Protein AF-A0A953L140-F1 (afdb_monomer_lite)

Structure (mmCIF, N/CA/C/O backbone):
data_AF-A0A953L140-F1
#
_entry.id   AF-A0A953L140-F1
#
loop_
_atom_site.group_PDB
_atom_site.id
_atom_site.type_symbol
_atom_site.label_atom_id
_atom_site.label_alt_id
_atom_site.label_comp_id
_atom_site.label_asym_id
_atom_site.label_entity_id
_atom_site.label_seq_id
_atom_site.pdbx_PDB_ins_code
_atom_site.Cartn_x
_atom_site.Cartn_y
_atom_site.Cartn_z
_atom_site.occupancy
_atom_site.B_iso_or_equiv
_atom_site.auth_seq_id
_atom_site.auth_comp_id
_atom_site.auth_asym_id
_atom_site.auth_atom_id
_atom_site.pdbx_PDB_model_num
ATOM 1 N N . MET A 1 1 ? -15.921 2.276 5.791 1.00 77.50 1 MET A N 1
ATOM 2 C CA . MET A 1 1 ? -14.564 2.523 6.352 1.00 77.50 1 MET A CA 1
ATOM 3 C C . MET A 1 1 ? -13.766 1.238 6.528 1.00 77.50 1 MET A C 1
ATOM 5 O O . MET A 1 1 ? -12.644 1.192 6.045 1.00 77.50 1 MET A O 1
ATOM 9 N N . LYS A 1 2 ? -14.317 0.187 7.161 1.00 86.44 2 LYS A N 1
ATOM 10 C CA . LYS A 1 2 ? -13.644 -1.127 7.224 1.00 86.44 2 LYS A CA 1
ATOM 11 C C . LYS A 1 2 ? -13.364 -1.716 5.836 1.00 86.44 2 LYS A C 1
ATOM 13 O O . LYS A 1 2 ? -12.304 -2.289 5.644 1.00 86.44 2 LYS A O 1
ATOM 18 N N . ASP A 1 3 ? -14.245 -1.505 4.862 1.00 90.31 3 ASP A N 1
ATOM 19 C CA . ASP A 1 3 ? -14.060 -2.026 3.496 1.00 90.31 3 ASP A CA 1
ATOM 20 C C . ASP A 1 3 ? -12.838 -1.418 2.800 1.00 90.31 3 ASP A C 1
ATOM 22 O O . ASP A 1 3 ? -12.041 -2.137 2.209 1.00 90.31 3 ASP A O 1
ATOM 26 N N . ILE A 1 4 ? -12.639 -0.105 2.952 1.00 91.50 4 ILE A N 1
ATOM 27 C CA . ILE A 1 4 ? -11.462 0.597 2.421 1.00 91.50 4 ILE A CA 1
ATOM 28 C C . ILE A 1 4 ? -10.190 0.093 3.114 1.00 91.50 4 ILE A C 1
ATOM 30 O O . ILE A 1 4 ? -9.198 -0.154 2.446 1.00 91.50 4 ILE A O 1
ATOM 34 N N . TYR A 1 5 ? -10.222 -0.141 4.430 1.00 92.31 5 TYR A N 1
ATOM 35 C CA . TYR A 1 5 ? -9.083 -0.724 5.148 1.00 92.31 5 TYR A CA 1
ATOM 36 C C . TYR A 1 5 ? -8.683 -2.102 4.598 1.00 92.31 5 TYR A C 1
ATOM 38 O O . TYR A 1 5 ? -7.502 -2.354 4.359 1.00 92.31 5 TYR A O 1
ATOM 46 N N . TRP A 1 6 ? -9.656 -2.984 4.351 1.00 93.88 6 TRP A N 1
ATOM 47 C CA . TRP A 1 6 ? -9.384 -4.293 3.749 1.00 93.88 6 TRP A CA 1
ATOM 48 C C . TRP A 1 6 ? -8.903 -4.182 2.301 1.00 93.88 6 TRP A C 1
ATOM 50 O O . TRP A 1 6 ? -8.025 -4.945 1.902 1.00 93.88 6 TRP A O 1
ATOM 60 N N . ALA A 1 7 ? -9.426 -3.222 1.535 1.00 95.06 7 ALA A N 1
ATOM 61 C CA . ALA A 1 7 ? -8.951 -2.939 0.186 1.00 95.06 7 ALA A CA 1
ATOM 62 C C . ALA A 1 7 ? -7.481 -2.487 0.189 1.00 95.06 7 ALA A C 1
ATOM 64 O O . ALA A 1 7 ? -6.680 -3.050 -0.548 1.00 95.06 7 ALA A O 1
ATOM 65 N N . GLU A 1 8 ? -7.095 -1.560 1.069 1.00 92.00 8 GLU A N 1
ATOM 66 C CA . GLU A 1 8 ? -5.704 -1.099 1.219 1.00 92.00 8 GLU A CA 1
ATOM 67 C C . GLU A 1 8 ? -4.766 -2.253 1.614 1.00 92.00 8 GLU A C 1
ATOM 69 O O . GLU A 1 8 ? -3.685 -2.404 1.049 1.00 92.00 8 GLU A O 1
ATOM 74 N N . LYS A 1 9 ? -5.200 -3.148 2.513 1.00 91.56 9 LYS A N 1
ATOM 75 C CA . LYS A 1 9 ? -4.440 -4.363 2.861 1.00 91.56 9 LYS A CA 1
ATOM 76 C C . LYS A 1 9 ? -4.298 -5.349 1.697 1.00 91.56 9 LYS A C 1
ATOM 78 O O . LYS A 1 9 ? -3.248 -5.982 1.542 1.00 91.56 9 LYS A O 1
ATOM 83 N N . ALA A 1 10 ? -5.328 -5.482 0.866 1.00 94.56 10 ALA A N 1
ATOM 84 C CA . ALA A 1 10 ? -5.257 -6.292 -0.346 1.00 94.56 10 ALA A CA 1
ATOM 85 C C . ALA A 1 10 ? -4.301 -5.670 -1.380 1.00 94.56 10 ALA A C 1
ATOM 87 O O . ALA A 1 10 ? -3.496 -6.392 -1.970 1.00 94.56 10 ALA A O 1
ATOM 88 N N . ILE A 1 11 ? -4.334 -4.343 -1.541 1.00 93.62 11 ILE A N 1
ATOM 89 C CA . ILE A 1 11 ? -3.421 -3.587 -2.408 1.00 93.62 11 ILE A CA 1
ATOM 90 C C . ILE A 1 11 ? -1.975 -3.745 -1.930 1.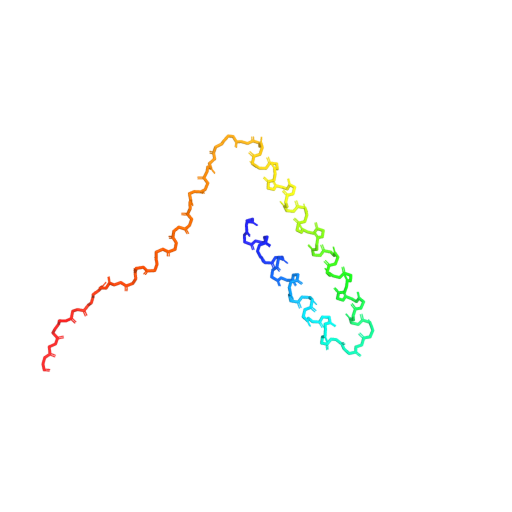00 93.62 11 ILE A C 1
ATOM 92 O O . ILE A 1 11 ? -1.117 -4.062 -2.743 1.00 93.62 11 ILE A O 1
ATOM 96 N N . GLU A 1 12 ? -1.704 -3.638 -0.625 1.00 94.56 12 GLU A N 1
ATOM 97 C CA . GLU A 1 12 ? -0.370 -3.868 -0.043 1.00 94.56 12 GLU A CA 1
ATOM 98 C C . GLU A 1 12 ? 0.197 -5.241 -0.458 1.00 94.56 12 GLU A C 1
ATOM 100 O O . GLU A 1 12 ? 1.348 -5.369 -0.875 1.00 94.56 12 GLU A O 1
ATOM 105 N N . THR A 1 13 ? -0.642 -6.280 -0.417 1.00 92.88 13 THR A N 1
ATOM 106 C CA . THR A 1 13 ? -0.255 -7.641 -0.822 1.00 92.88 13 THR A CA 1
ATOM 107 C C . THR A 1 13 ? -0.029 -7.750 -2.333 1.00 92.88 13 THR A C 1
ATOM 109 O O . THR A 1 13 ? 0.882 -8.451 -2.778 1.00 92.88 13 THR A O 1
ATOM 112 N N . LEU A 1 14 ? -0.855 -7.074 -3.133 1.00 95.44 14 LEU A N 1
ATOM 113 C CA . LEU A 1 14 ? -0.733 -7.053 -4.589 1.00 95.44 14 LEU A CA 1
ATOM 114 C C . LEU A 1 14 ? 0.530 -6.309 -5.042 1.00 95.44 14 LEU A C 1
ATOM 116 O O . LEU A 1 14 ? 1.223 -6.794 -5.930 1.00 95.44 14 LEU A O 1
ATOM 120 N N . LEU A 1 15 ? 0.868 -5.184 -4.406 1.00 93.31 15 LEU A N 1
ATOM 121 C CA . LEU A 1 15 ? 2.078 -4.412 -4.701 1.00 93.31 15 LEU A CA 1
ATOM 122 C C . LEU A 1 15 ? 3.341 -5.232 -4.438 1.00 93.31 15 LEU A C 1
ATOM 124 O O . LEU A 1 15 ? 4.221 -5.264 -5.292 1.00 93.31 15 LEU A O 1
ATOM 128 N N . LYS A 1 16 ? 3.386 -5.986 -3.332 1.00 91.62 16 LYS A N 1
ATOM 129 C CA . LYS A 1 16 ? 4.487 -6.920 -3.039 1.00 91.62 16 LYS A CA 1
ATOM 130 C C . LYS A 1 16 ? 4.656 -7.968 -4.140 1.00 91.62 16 LYS A C 1
ATOM 132 O O . LYS A 1 16 ? 5.769 -8.191 -4.607 1.00 91.62 16 LYS A O 1
ATOM 137 N N . LYS A 1 17 ? 3.555 -8.569 -4.610 1.00 93.12 17 LYS A N 1
ATOM 138 C CA . LYS A 1 17 ? 3.584 -9.523 -5.735 1.00 93.12 17 LYS A CA 1
ATOM 139 C C . LYS A 1 17 ? 4.037 -8.860 -7.037 1.00 93.12 17 LYS A C 1
ATOM 141 O O . LYS A 1 17 ? 4.884 -9.405 -7.736 1.00 93.12 17 LYS A O 1
ATOM 146 N N . ASN A 1 18 ? 3.530 -7.671 -7.344 1.00 90.44 18 ASN A N 1
ATOM 147 C CA . ASN A 1 18 ? 3.899 -6.951 -8.560 1.00 90.44 18 ASN A CA 1
ATOM 148 C C . ASN A 1 18 ? 5.370 -6.525 -8.546 1.00 90.44 18 ASN A C 1
ATOM 150 O O . ASN A 1 18 ? 6.025 -6.612 -9.577 1.00 90.44 18 ASN A O 1
ATOM 154 N N . LYS A 1 19 ? 5.921 -6.159 -7.382 1.00 90.31 19 LYS A N 1
ATOM 155 C CA . LYS A 1 19 ? 7.345 -5.838 -7.228 1.00 90.31 19 LYS A CA 1
ATOM 156 C C . LYS A 1 19 ? 8.234 -7.037 -7.560 1.00 90.31 19 LYS A C 1
ATOM 158 O O . LYS A 1 19 ? 9.253 -6.868 -8.214 1.00 90.31 19 LYS A O 1
ATOM 163 N N . THR A 1 20 ? 7.825 -8.251 -7.178 1.00 88.94 20 THR A N 1
ATOM 164 C CA . THR A 1 20 ? 8.574 -9.481 -7.513 1.00 88.94 20 THR A CA 1
ATOM 165 C C . THR A 1 20 ? 8.524 -9.862 -8.995 1.00 88.94 20 THR A C 1
ATOM 167 O O . THR A 1 20 ? 9.374 -10.622 -9.447 1.00 88.94 20 THR A O 1
ATOM 170 N N . LEU A 1 21 ? 7.541 -9.354 -9.745 1.00 92.62 21 LEU A N 1
ATOM 171 C CA . LEU A 1 21 ? 7.358 -9.624 -11.177 1.00 92.62 21 LEU A CA 1
ATOM 172 C C . LEU A 1 21 ? 7.854 -8.478 -12.072 1.00 92.62 21 LEU A C 1
ATOM 174 O O . LEU A 1 21 ? 7.875 -8.618 -13.292 1.00 92.62 21 LEU A O 1
ATOM 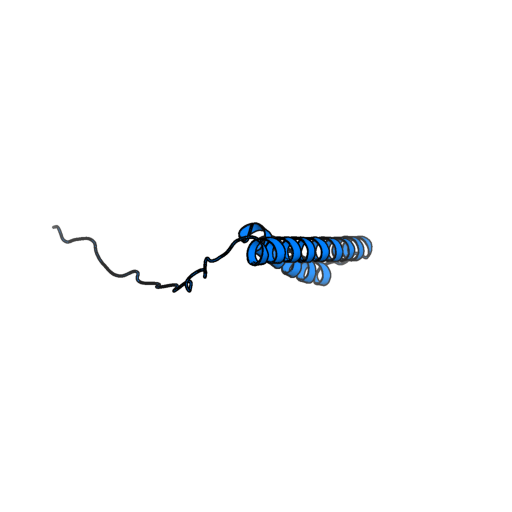178 N N . ALA A 1 22 ? 8.211 -7.333 -11.492 1.00 92.56 22 ALA A N 1
ATOM 179 C CA . ALA A 1 22 ? 8.694 -6.186 -12.242 1.00 92.56 22 ALA A CA 1
ATOM 180 C C . ALA A 1 22 ? 10.110 -6.458 -12.773 1.00 92.56 22 ALA A C 1
ATOM 182 O O . ALA A 1 22 ? 10.994 -6.883 -12.034 1.00 92.56 22 ALA A O 1
ATOM 183 N N . HIS A 1 23 ? 10.318 -6.204 -14.066 1.00 90.38 23 HIS A N 1
ATOM 184 C CA . HIS A 1 23 ? 11.597 -6.428 -14.753 1.00 90.38 23 HIS A CA 1
ATOM 185 C C . HIS A 1 23 ? 12.364 -5.132 -15.062 1.00 90.38 23 HIS A C 1
ATOM 187 O O . HIS A 1 23 ? 13.446 -5.190 -15.639 1.00 90.38 23 HIS A O 1
ATOM 193 N N . THR A 1 24 ? 11.816 -3.968 -14.700 1.00 94.69 24 THR A N 1
ATOM 194 C CA . THR A 1 24 ? 12.434 -2.655 -14.925 1.00 94.69 24 THR A CA 1
ATOM 195 C C . THR A 1 24 ? 12.599 -1.904 -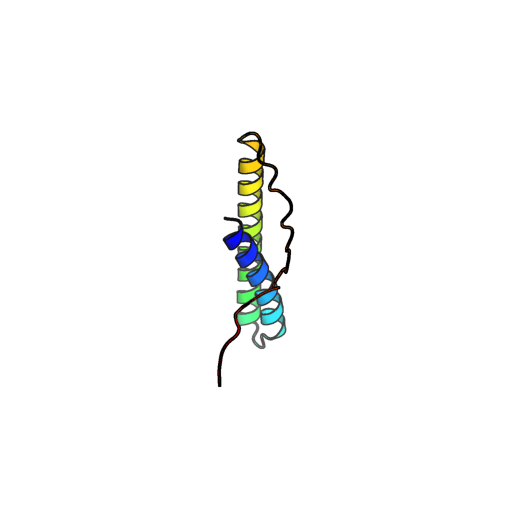13.608 1.00 94.69 24 THR A C 1
ATOM 197 O O . THR A 1 24 ? 11.690 -1.895 -12.777 1.00 94.69 24 THR A O 1
ATOM 200 N N . GLU A 1 25 ? 13.750 -1.252 -13.429 1.00 91.44 25 GLU A N 1
ATOM 201 C CA . GLU A 1 25 ? 14.084 -0.517 -12.199 1.00 91.44 25 GLU A CA 1
ATOM 202 C C . GLU A 1 25 ? 13.086 0.616 -11.919 1.00 91.44 25 GLU A C 1
ATOM 204 O O . GLU A 1 25 ? 12.563 0.714 -10.814 1.00 91.44 25 GLU A O 1
ATOM 209 N N . GLU A 1 26 ? 12.701 1.387 -12.942 1.00 93.12 26 GLU A N 1
ATOM 210 C CA . GLU A 1 26 ? 11.705 2.463 -12.812 1.00 93.12 26 GLU A CA 1
ATOM 211 C C . GLU A 1 26 ? 10.350 1.954 -12.286 1.00 93.12 26 GLU A C 1
ATOM 213 O O . GLU A 1 26 ? 9.706 2.599 -11.456 1.00 93.12 26 GLU A O 1
ATOM 218 N N . LEU A 1 27 ? 9.917 0.767 -12.730 1.00 93.50 27 LEU A N 1
ATOM 219 C CA . LEU A 1 27 ? 8.669 0.165 -12.264 1.00 93.50 27 LEU A CA 1
ATOM 22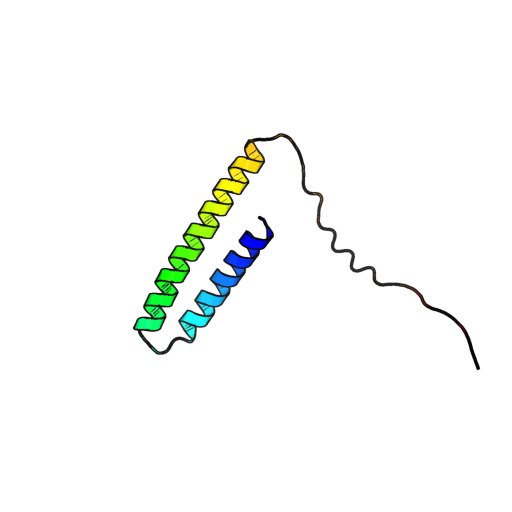0 C C . LEU A 1 27 ? 8.799 -0.343 -10.825 1.00 93.50 27 LEU A C 1
ATOM 222 O O . LEU A 1 27 ? 7.853 -0.212 -10.049 1.00 93.50 27 LEU A O 1
ATOM 226 N N . MET A 1 28 ? 9.950 -0.910 -10.459 1.00 92.88 28 MET A N 1
ATOM 227 C CA . MET A 1 28 ? 10.218 -1.349 -9.088 1.00 92.88 28 MET A CA 1
ATOM 228 C C . MET A 1 28 ? 10.191 -0.171 -8.110 1.00 92.88 28 MET A C 1
ATOM 230 O O . MET A 1 28 ? 9.512 -0.261 -7.085 1.00 92.88 28 MET A O 1
ATOM 234 N N . ASP A 1 29 ? 10.842 0.938 -8.462 1.00 94.00 29 ASP A N 1
ATOM 235 C CA . ASP A 1 29 ? 10.875 2.162 -7.658 1.00 94.00 29 ASP A CA 1
ATOM 236 C C . ASP A 1 29 ? 9.483 2.793 -7.532 1.00 94.00 29 ASP A C 1
ATOM 238 O O . ASP A 1 29 ? 9.058 3.184 -6.439 1.00 94.00 29 ASP A O 1
ATOM 242 N N . ALA A 1 30 ? 8.720 2.841 -8.630 1.00 95.19 30 ALA A N 1
ATOM 243 C CA . ALA A 1 30 ? 7.344 3.330 -8.615 1.00 95.19 30 ALA A CA 1
ATOM 244 C C . ALA A 1 30 ? 6.443 2.478 -7.702 1.00 95.19 30 ALA A C 1
ATOM 246 O O . ALA A 1 30 ? 5.650 3.023 -6.925 1.00 95.19 30 ALA A O 1
ATOM 247 N N . LEU A 1 31 ? 6.584 1.149 -7.758 1.00 94.75 31 LEU A N 1
ATOM 248 C CA . LEU A 1 31 ? 5.844 0.217 -6.905 1.00 94.75 31 LEU A CA 1
ATOM 249 C C . LEU A 1 31 ? 6.242 0.350 -5.433 1.00 94.75 31 LEU A C 1
ATOM 251 O O . LEU A 1 31 ? 5.361 0.334 -4.576 1.00 94.75 31 LEU A O 1
ATOM 255 N N . GLU A 1 32 ? 7.527 0.528 -5.131 1.00 93.38 32 GLU A N 1
ATOM 256 C CA . GLU A 1 32 ? 8.019 0.738 -3.766 1.00 93.38 32 GLU A CA 1
ATOM 257 C C . GLU A 1 32 ? 7.524 2.060 -3.171 1.00 93.38 32 GLU A C 1
ATOM 259 O O . GLU A 1 32 ? 7.021 2.101 -2.044 1.00 93.38 32 GLU A O 1
ATOM 264 N N . ASN A 1 33 ? 7.572 3.142 -3.947 1.00 95.50 33 ASN A N 1
ATOM 265 C CA . ASN A 1 33 ? 7.018 4.420 -3.521 1.00 95.50 33 ASN A CA 1
ATOM 266 C C . ASN A 1 33 ? 5.503 4.313 -3.259 1.00 95.50 33 ASN A C 1
ATOM 268 O O . ASN A 1 33 ? 4.999 4.822 -2.253 1.00 95.50 33 ASN A O 1
ATOM 272 N N . HIS A 1 34 ? 4.768 3.609 -4.122 1.00 94.88 34 HIS A N 1
ATOM 273 C CA . HIS A 1 34 ? 3.333 3.396 -3.944 1.00 94.88 34 HIS A CA 1
ATOM 274 C C . HIS A 1 34 ? 3.009 2.468 -2.757 1.00 94.88 34 HIS A C 1
ATOM 276 O O . HIS A 1 34 ? 2.035 2.699 -2.033 1.00 94.88 34 HIS A O 1
ATOM 282 N N . GLU A 1 35 ? 3.840 1.457 -2.489 1.00 94.62 35 GLU A N 1
ATOM 283 C CA . GLU A 1 35 ? 3.753 0.614 -1.290 1.00 94.62 35 GLU A CA 1
ATOM 284 C C . GLU A 1 35 ? 3.880 1.465 -0.018 1.00 94.62 35 GLU A C 1
ATOM 286 O O . GLU A 1 35 ? 3.043 1.369 0.886 1.00 94.62 35 GLU A O 1
ATOM 291 N N . LEU A 1 36 ? 4.853 2.382 0.023 1.00 95.38 36 LEU A N 1
ATOM 292 C CA . LEU A 1 36 ? 5.035 3.299 1.149 1.00 95.38 36 LEU A CA 1
ATOM 293 C C . LEU A 1 36 ? 3.826 4.231 1.345 1.00 95.38 36 LEU A C 1
ATOM 295 O O . LEU A 1 36 ? 3.428 4.508 2.482 1.00 95.38 36 LEU A O 1
ATOM 299 N N . GLN A 1 37 ? 3.227 4.723 0.257 1.00 95.62 37 GLN A N 1
ATOM 300 C CA . GLN A 1 37 ? 2.005 5.536 0.318 1.00 95.62 37 GLN A CA 1
ATOM 301 C C . GLN A 1 37 ? 0.816 4.737 0.868 1.00 95.62 37 GLN A C 1
ATOM 303 O O . GLN A 1 37 ? 0.147 5.197 1.796 1.00 95.62 37 GLN A O 1
ATOM 308 N N . THR A 1 38 ? 0.617 3.516 0.371 1.00 95.50 38 THR A N 1
ATOM 309 C CA . THR A 1 38 ? -0.425 2.579 0.829 1.00 95.50 38 THR A CA 1
ATOM 310 C C . THR A 1 38 ? -0.279 2.305 2.330 1.00 95.50 38 THR A C 1
ATOM 312 O O . THR A 1 38 ? -1.235 2.425 3.097 1.00 95.50 38 THR A O 1
ATOM 315 N N . HIS A 1 39 ? 0.946 2.060 2.807 1.00 94.19 39 HIS A N 1
ATOM 316 C CA . HIS A 1 39 ? 1.213 1.865 4.233 1.00 94.19 39 HIS A CA 1
ATOM 317 C C . HIS A 1 39 ? 0.833 3.096 5.077 1.00 94.19 39 HIS A C 1
ATOM 319 O O . HIS A 1 39 ? 0.205 2.976 6.133 1.00 94.19 39 HIS A O 1
ATOM 325 N N . LYS A 1 40 ? 1.136 4.311 4.598 1.00 95.62 40 LYS A N 1
ATOM 326 C CA . LYS A 1 40 ? 0.705 5.555 5.263 1.00 95.62 40 LYS A CA 1
ATOM 327 C C . LYS A 1 40 ? -0.823 5.681 5.308 1.00 95.62 40 LYS A C 1
ATOM 329 O O . LYS A 1 40 ? -1.35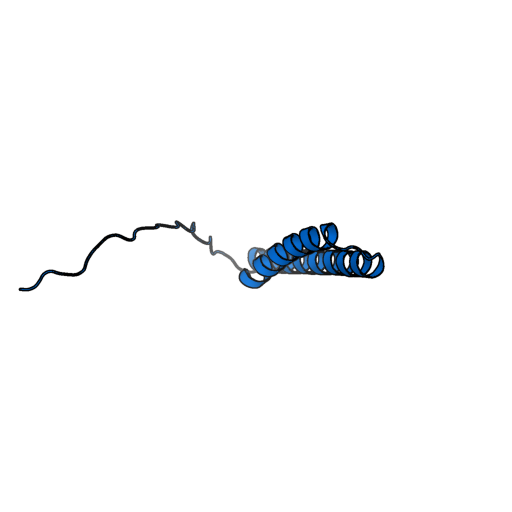4 6.163 6.313 1.00 95.62 40 LYS A O 1
ATOM 334 N N . HIS A 1 41 ? -1.536 5.250 4.266 1.00 94.06 41 HIS A N 1
ATOM 335 C CA . HIS A 1 41 ? -3.002 5.244 4.254 1.00 94.06 41 HIS A CA 1
ATOM 336 C C . HIS A 1 41 ? -3.575 4.297 5.307 1.00 94.06 41 HIS A C 1
ATOM 338 O O . HIS A 1 41 ? -4.454 4.711 6.066 1.00 94.06 41 HIS A O 1
ATOM 344 N N . VAL A 1 42 ? -3.027 3.084 5.421 1.00 92.94 42 VAL A N 1
ATOM 345 C CA . VAL A 1 42 ? -3.405 2.112 6.458 1.00 92.94 42 VAL A CA 1
ATOM 346 C C . VAL A 1 42 ? -3.215 2.706 7.857 1.00 92.94 42 VAL A C 1
ATOM 348 O O . VAL A 1 42 ? -4.166 2.737 8.636 1.00 92.94 42 VAL A O 1
ATOM 351 N N . LEU A 1 43 ? -2.045 3.287 8.150 1.00 93.00 43 LEU A N 1
ATOM 352 C CA . LEU A 1 43 ? -1.776 3.931 9.445 1.00 93.00 43 LEU A CA 1
ATOM 353 C C . LEU A 1 43 ? -2.741 5.090 9.746 1.00 93.00 43 LEU A C 1
ATOM 355 O O . LEU A 1 43 ? -3.147 5.305 10.891 1.00 93.00 43 LEU A O 1
ATOM 359 N N . ARG A 1 44 ? -3.119 5.873 8.729 1.00 93.19 44 ARG A N 1
ATOM 360 C CA . ARG A 1 44 ? -4.105 6.953 8.884 1.00 93.19 44 ARG A CA 1
ATOM 361 C C . ARG A 1 44 ? -5.484 6.392 9.228 1.00 93.19 44 ARG A C 1
ATOM 363 O O . ARG A 1 44 ? -6.152 6.946 10.100 1.00 93.19 44 ARG A O 1
ATOM 370 N N . LEU A 1 45 ? -5.898 5.309 8.572 1.00 91.56 45 LEU A N 1
ATOM 371 C CA . LEU A 1 45 ? -7.163 4.632 8.860 1.00 91.56 45 LEU A CA 1
ATOM 372 C C . LEU A 1 45 ? -7.171 4.055 10.278 1.00 91.56 45 LEU A C 1
ATOM 374 O O . LEU A 1 45 ? -8.146 4.249 10.997 1.00 91.56 45 LEU A O 1
ATOM 378 N N . GLU A 1 46 ? -6.075 3.444 10.725 1.00 90.31 46 GLU A N 1
ATOM 379 C CA . GLU A 1 46 ? -5.929 2.934 12.095 1.00 90.31 46 GLU A CA 1
ATOM 380 C C . GLU A 1 46 ? -6.076 4.040 13.142 1.00 90.31 46 GLU A C 1
ATOM 382 O O . GLU A 1 46 ? -6.828 3.883 14.103 1.00 90.31 46 GLU A O 1
ATOM 387 N N . LYS A 1 47 ? -5.460 5.208 12.920 1.00 91.25 47 LYS A N 1
ATOM 388 C CA . LYS A 1 47 ? -5.652 6.380 13.791 1.00 91.25 47 LYS A CA 1
ATOM 389 C C . LYS A 1 47 ? -7.111 6.846 13.833 1.00 91.25 47 LYS A C 1
ATOM 391 O O . LYS A 1 47 ? -7.585 7.268 14.886 1.00 91.25 47 LYS A O 1
ATOM 396 N N . ILE A 1 48 ? -7.825 6.797 12.706 1.00 89.69 48 ILE A N 1
ATOM 397 C CA . ILE A 1 48 ? -9.254 7.141 12.647 1.00 89.69 48 ILE A CA 1
ATOM 398 C C . ILE A 1 48 ? -10.081 6.105 13.420 1.00 89.69 48 ILE A C 1
ATOM 400 O O . ILE A 1 48 ? -10.961 6.491 14.185 1.00 89.69 48 ILE A O 1
ATOM 404 N N . PHE A 1 49 ? -9.780 4.810 13.286 1.00 86.88 49 PHE A N 1
ATOM 405 C CA . PHE A 1 49 ? -10.457 3.759 14.050 1.00 86.88 49 PHE A CA 1
ATOM 406 C C . PHE A 1 49 ? -10.234 3.900 15.554 1.00 86.88 49 PHE A C 1
ATOM 408 O O . PHE A 1 49 ? -11.211 3.880 16.293 1.00 86.88 49 PHE A O 1
ATOM 415 N N . GLN A 1 50 ? -9.002 4.160 15.995 1.00 86.94 50 GLN A N 1
ATOM 416 C CA . GLN A 1 50 ? -8.701 4.420 17.407 1.00 86.94 50 GLN A CA 1
ATOM 417 C C . GLN A 1 50 ? -9.510 5.607 17.946 1.00 86.94 50 GLN A C 1
ATOM 419 O O . GLN A 1 50 ? -10.100 5.525 19.018 1.00 86.94 50 GLN A O 1
ATOM 424 N N . LYS A 1 51 ? -9.608 6.710 17.192 1.00 86.81 51 LYS A N 1
ATOM 425 C CA . LYS A 1 51 ? -10.433 7.864 17.592 1.00 86.81 51 LYS A CA 1
ATOM 426 C C . LYS A 1 51 ? -11.925 7.532 17.664 1.00 86.81 51 LYS A C 1
ATOM 428 O O . LYS A 1 51 ? -12.602 8.026 18.558 1.00 86.81 51 LYS A O 1
ATOM 433 N N . ASN A 1 52 ? -12.426 6.701 16.752 1.00 77.25 52 ASN A N 1
ATOM 434 C CA . ASN A 1 52 ? -13.828 6.278 16.745 1.00 77.25 52 ASN A CA 1
ATOM 435 C C . ASN A 1 52 ? -14.152 5.318 17.902 1.00 77.25 52 ASN A C 1
ATOM 437 O O . ASN A 1 52 ? -15.235 5.395 18.469 1.00 77.25 52 ASN A O 1
ATOM 441 N N . GLU A 1 53 ? -13.221 4.438 18.272 1.00 67.69 53 GLU A N 1
ATOM 442 C CA . GLU A 1 53 ? -13.385 3.508 19.398 1.00 67.69 53 GLU A CA 1
ATOM 443 C C . GLU A 1 53 ? -13.260 4.216 20.754 1.00 67.69 53 GLU A C 1
ATOM 445 O O . GLU A 1 53 ? -13.977 3.882 21.696 1.00 67.69 53 GLU A O 1
ATOM 450 N N . ASN A 1 54 ? -12.412 5.243 20.837 1.00 61.31 54 ASN A N 1
ATOM 451 C CA . ASN A 1 54 ? -12.178 6.002 22.067 1.00 61.31 54 ASN A CA 1
ATOM 452 C C . ASN A 1 54 ? -13.177 7.161 22.263 1.00 61.31 54 ASN A C 1
ATOM 454 O O . ASN A 1 54 ? -13.266 7.712 23.357 1.00 61.31 54 ASN A O 1
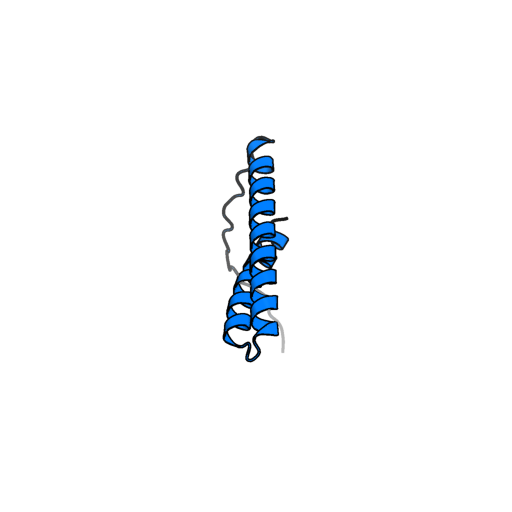ATOM 458 N N . GLY A 1 55 ? -13.889 7.570 21.206 1.00 59.28 55 GLY A N 1
ATOM 459 C CA . GLY A 1 55 ? -14.707 8.788 21.175 1.00 59.28 55 GLY A CA 1
ATOM 460 C C . GLY A 1 55 ? -16.194 8.607 21.486 1.00 59.28 55 GLY A C 1
ATOM 461 O O . GLY A 1 55 ? -16.864 9.585 21.802 1.00 59.28 55 GLY A O 1
ATOM 462 N N . THR A 1 56 ? -16.733 7.390 21.432 1.00 48.47 56 THR A N 1
ATOM 463 C CA . THR A 1 56 ? -18.148 7.136 21.743 1.00 48.47 56 THR A CA 1
ATOM 464 C C . THR A 1 56 ? -18.309 5.753 22.347 1.00 48.47 56 THR A C 1
ATOM 466 O O . THR A 1 56 ? -17.891 4.760 21.754 1.00 48.47 56 THR A O 1
ATOM 469 N N . GLY A 1 57 ? -18.919 5.696 23.532 1.00 49.59 57 GLY A N 1
ATOM 470 C CA . GLY A 1 57 ? -19.184 4.458 24.246 1.00 49.59 57 GLY A CA 1
ATOM 471 C C . GLY A 1 57 ? -19.853 3.391 23.377 1.00 49.59 57 GLY A C 1
ATOM 472 O O . GLY A 1 57 ? -20.786 3.665 22.632 1.00 49.59 57 GLY A O 1
ATOM 473 N N . GLY A 1 58 ? -19.366 2.162 23.539 1.00 50.78 58 GLY A N 1
ATOM 474 C CA . GLY A 1 58 ? -20.114 0.929 23.334 1.00 50.78 58 GLY A CA 1
ATOM 475 C C . GLY A 1 58 ? -20.713 0.703 21.948 1.00 50.78 58 GLY A C 1
ATOM 476 O O . GLY A 1 58 ? -21.862 1.039 21.701 1.00 50.78 58 GLY A O 1
ATOM 477 N N . GLN A 1 59 ? -20.026 -0.094 21.131 1.00 46.16 59 GLN A N 1
ATOM 478 C CA . GLN A 1 59 ? -20.675 -1.248 20.505 1.00 46.16 59 GLN A CA 1
ATOM 479 C C . GLN A 1 59 ? -19.630 -2.316 20.172 1.00 46.16 59 GLN A C 1
ATOM 481 O O . GLN A 1 59 ? -18.908 -2.255 19.180 1.00 46.16 59 GLN A O 1
ATOM 486 N N . LYS A 1 60 ? -19.571 -3.330 21.041 1.00 41.66 60 LYS A N 1
ATOM 487 C CA . LYS A 1 60 ? -18.920 -4.616 20.789 1.00 41.66 60 LYS A CA 1
ATOM 488 C C . LYS A 1 60 ? -19.520 -5.195 19.508 1.00 41.66 60 LYS A C 1
ATOM 490 O O . LYS A 1 60 ? -20.646 -5.693 19.534 1.00 41.66 60 LYS A O 1
ATOM 495 N N . VAL A 1 61 ? -18.791 -5.124 18.394 1.00 47.34 61 VAL A N 1
ATOM 496 C CA . VAL A 1 61 ? -19.192 -5.819 17.166 1.00 47.34 61 VAL A CA 1
ATOM 497 C C . VAL A 1 61 ? -19.153 -7.307 17.485 1.00 47.34 61 VAL A C 1
ATOM 499 O O . VAL A 1 61 ? -18.091 -7.892 17.701 1.00 47.34 61 VAL A O 1
ATOM 502 N N . ARG A 1 62 ? -20.347 -7.885 17.624 1.00 39.19 62 ARG A N 1
ATOM 503 C CA . ARG A 1 62 ? -20.555 -9.305 17.877 1.00 39.19 62 ARG A CA 1
ATOM 504 C C . ARG A 1 62 ? -19.850 -10.108 16.788 1.00 39.19 62 ARG A C 1
ATOM 506 O O . ARG A 1 62 ? -19.849 -9.729 15.618 1.00 39.19 62 ARG A O 1
ATOM 513 N N . SER A 1 63 ? -19.234 -11.196 17.230 1.00 46.22 63 SER A N 1
ATOM 514 C CA . SER A 1 63 ? -18.609 -12.238 16.429 1.00 46.22 63 SER A CA 1
ATOM 515 C C . SER A 1 63 ? -19.336 -12.457 15.104 1.00 46.22 63 SER A C 1
ATOM 517 O O . SER A 1 63 ? -20.522 -12.786 15.066 1.00 46.22 63 SER A O 1
ATOM 519 N N . CYS A 1 64 ? -18.600 -12.313 14.005 1.00 39.31 64 CYS A N 1
ATOM 520 C CA . CYS A 1 64 ? -19.049 -12.771 12.702 1.00 39.31 64 CYS A CA 1
ATOM 521 C C . CYS A 1 64 ? -19.023 -14.310 12.726 1.00 39.31 64 CYS A C 1
ATOM 523 O O . CYS A 1 64 ? -18.059 -14.942 12.303 1.00 39.31 64 CYS A O 1
ATOM 525 N N . SER A 1 65 ? -20.062 -14.918 13.306 1.00 46.25 65 SER A N 1
ATOM 526 C CA . SER A 1 65 ? -20.369 -16.330 13.097 1.00 46.25 65 SER A CA 1
ATOM 527 C C . SER A 1 65 ? -20.755 -16.485 11.638 1.00 46.25 65 SER A C 1
ATOM 529 O O . SER A 1 65 ? -21.900 -16.246 11.257 1.00 46.25 65 SER A O 1
ATOM 531 N N . ARG A 1 66 ? -19.786 -16.868 10.809 1.00 42.59 66 ARG A N 1
ATOM 532 C CA . ARG A 1 66 ? -20.034 -17.324 9.446 1.00 42.59 66 ARG A CA 1
ATOM 533 C C . ARG A 1 66 ? -20.685 -18.711 9.538 1.00 42.59 66 ARG A C 1
ATOM 535 O O . ARG A 1 66 ? -20.034 -19.730 9.353 1.00 42.59 66 ARG A O 1
ATOM 542 N N . HIS A 1 67 ? -21.971 -18.744 9.890 1.00 43.19 67 HIS A N 1
ATOM 543 C CA . HIS A 1 67 ? -22.815 -19.916 9.694 1.00 43.19 67 HIS A CA 1
ATOM 544 C C . HIS A 1 67 ? -23.037 -20.068 8.192 1.00 43.19 67 HIS A C 1
ATOM 546 O O . HIS A 1 67 ? -23.884 -19.403 7.604 1.00 43.19 67 HIS A O 1
ATOM 552 N N . HIS A 1 68 ? -22.271 -20.956 7.566 1.00 42.28 68 HIS A N 1
ATOM 553 C CA . HIS A 1 68 ? -22.664 -21.545 6.297 1.00 42.28 68 HIS A CA 1
ATOM 554 C C . HIS A 1 68 ? -23.741 -22.602 6.593 1.00 42.28 68 HIS A C 1
ATOM 556 O O . HIS A 1 68 ? -23.464 -23.795 6.634 1.00 42.28 68 HIS A O 1
ATOM 562 N N . GLN A 1 69 ? -24.964 -22.157 6.895 1.00 45.41 69 GLN A N 1
ATOM 563 C CA . GLN A 1 69 ? -26.148 -23.015 6.853 1.00 45.41 69 GLN A CA 1
ATOM 564 C C . GLN A 1 69 ? -26.879 -22.737 5.541 1.00 45.41 69 GLN A C 1
ATOM 566 O O . GLN A 1 69 ? -27.783 -21.913 5.476 1.00 45.41 69 GLN A O 1
ATOM 571 N N . GLY A 1 70 ? -26.451 -23.422 4.483 1.00 41.47 70 GLY A N 1
ATOM 572 C CA . GLY A 1 70 ? -27.270 -23.660 3.302 1.00 41.47 70 GLY A CA 1
ATOM 573 C C . GLY A 1 70 ? -27.870 -25.053 3.429 1.00 41.47 70 GLY A C 1
ATOM 574 O O . GLY A 1 70 ? -27.245 -26.044 3.069 1.00 41.47 70 GLY A O 1
ATOM 575 N N . SER A 1 71 ? -29.059 -25.151 4.011 1.00 46.62 71 SER A N 1
ATOM 576 C CA . SER A 1 71 ? -29.839 -26.382 3.998 1.00 46.62 71 SER A CA 1
ATOM 577 C C . SER A 1 71 ? -31.311 -26.044 3.872 1.00 46.62 71 SER A C 1
ATOM 579 O O . SER A 1 71 ? -31.850 -25.379 4.755 1.00 46.62 71 SER A O 1
ATOM 581 N N . ARG A 1 72 ? -31.929 -26.667 2.853 1.00 46.31 72 ARG A N 1
ATOM 582 C CA . ARG A 1 72 ? -33.375 -26.848 2.614 1.00 46.31 72 ARG A CA 1
ATOM 583 C C . ARG A 1 72 ? -34.038 -25.641 1.932 1.00 46.31 72 ARG A C 1
ATOM 585 O O . ARG A 1 72 ? -33.797 -24.524 2.349 1.00 46.31 72 ARG A O 1
ATOM 592 N N . ARG A 1 73 ? -34.924 -25.774 0.945 1.00 46.56 73 ARG A N 1
ATOM 593 C CA . ARG A 1 73 ? -35.726 -26.882 0.385 1.00 46.56 73 ARG A CA 1
ATOM 594 C C . ARG A 1 73 ? -36.480 -26.244 -0.804 1.00 46.56 73 ARG A C 1
ATOM 596 O O . ARG A 1 73 ? -36.938 -25.137 -0.592 1.00 46.56 73 ARG A O 1
ATOM 603 N N . ASP A 1 74 ? -36.670 -26.936 -1.925 1.00 49.19 74 ASP A N 1
ATOM 604 C CA . ASP A 1 74 ? -37.798 -26.730 -2.865 1.00 49.19 74 ASP A CA 1
ATOM 605 C C . ASP A 1 74 ? -38.070 -28.109 -3.506 1.00 49.19 74 ASP A C 1
ATOM 607 O O . ASP A 1 74 ? -37.168 -28.727 -4.068 1.00 49.19 74 ASP A O 1
ATOM 611 N N . ASP A 1 75 ? -39.094 -28.820 -3.023 1.00 50.12 75 ASP A N 1
ATOM 612 C CA . ASP A 1 75 ? -40.406 -29.001 -3.677 1.00 50.12 75 ASP A CA 1
ATOM 613 C C . ASP A 1 75 ? -40.320 -29.940 -4.895 1.00 50.12 75 ASP A C 1
ATOM 615 O O . ASP A 1 75 ? -39.744 -29.629 -5.924 1.00 50.12 75 ASP A O 1
ATOM 619 N N . ARG A 1 76 ? -40.687 -31.223 -4.768 1.00 54.66 76 ARG A N 1
ATOM 620 C CA . ARG A 1 76 ? -42.065 -31.760 -4.782 1.00 54.66 76 ARG A CA 1
ATOM 621 C C . ARG A 1 76 ? -42.838 -31.332 -6.043 1.00 54.66 76 ARG A C 1
ATOM 623 O O . ARG A 1 76 ? -43.194 -30.168 -6.149 1.00 54.66 76 ARG A O 1
ATOM 630 N N . LYS A 1 77 ? -43.253 -32.343 -6.835 1.00 56.56 77 LYS A N 1
ATOM 631 C CA . LYS A 1 77 ? -44.138 -32.334 -8.036 1.00 56.56 77 LYS A CA 1
ATOM 632 C C . LYS A 1 77 ? -43.381 -32.104 -9.359 1.00 56.56 77 LYS A C 1
ATOM 634 O O . LYS A 1 77 ? -42.541 -31.231 -9.415 1.00 56.56 77 LYS A O 1
ATOM 639 N N . ASN A 1 78 ? -43.632 -32.801 -10.469 1.00 49.56 78 ASN A N 1
ATOM 640 C CA . ASN A 1 78 ? -44.668 -33.764 -10.851 1.00 49.56 78 ASN A CA 1
ATOM 641 C C . ASN A 1 78 ? -44.306 -34.370 -12.228 1.00 49.56 78 ASN A C 1
ATOM 643 O O . ASN A 1 78 ? -43.723 -33.664 -13.049 1.00 49.56 78 ASN A O 1
ATOM 647 N N . SER A 1 79 ? -44.812 -35.588 -12.458 1.00 49.62 79 SER A N 1
ATOM 648 C CA . SER A 1 79 ? -45.021 -36.310 -13.728 1.00 49.62 79 SER A CA 1
ATOM 649 C C . SER A 1 79 ? -43.977 -37.314 -14.200 1.00 49.62 79 SER A C 1
ATOM 651 O O . SER A 1 79 ? -42.767 -37.024 -14.147 1.00 49.62 79 SER A O 1
#

Radius of gyration: 21.67 Å; chains: 1; bounding box: 59×45×39 Å

Secondary structure (DSSP, 8-state):
-HHHHHHHHHHHHHHHHHHHH--SHHHHHHHHHHHHHHHHHHHHHHHHHHHHHHHS-----------------------

Sequence (79 aa):
MKDIYWAEKAIETLLKKNKTLAHTEELMDALENHELQTHKHVLRLEKIFQKNENGTGGQKVRSCSRHHQGSRRDDRKNS

pLDDT: mean 77.09, std 21.24, range [39.19, 95.62]

Foldseek 3Di:
DVVVLVVLVVLLVVLVVVLVVDPDPVSNVVSVVVNVVSVVVNVVVVVVVVCVPVPDDDDDPPDPPPPPPPDDDDDDDDD